Protein AF-A0A166K5V8-F1 (afdb_monomer)

Organism: NCBI:txid1819295

Secondary structure (DSSP, 8-state):
---SHHHHHHHHHHHHHHHHHHHHHHHHTTTTS-HHHHHHHHHHHHHHHHHHHHHHHHHHHHHHHHHHHHHHHHHHHHHHHHHHHHHHHHHHHHHHHHHHHHHHHHHHHTTS--

Structure (mmCIF, N/CA/C/O backbone):
data_AF-A0A166K5V8-F1
#
_entry.id   AF-A0A166K5V8-F1
#
loop_
_atom_site.group_PDB
_atom_site.id
_atom_site.type_symbol
_atom_site.label_atom_id
_atom_site.label_alt_id
_atom_site.label_comp_id
_atom_site.label_asym_id
_atom_site.label_entity_id
_atom_site.label_seq_id
_atom_site.pdbx_PDB_ins_code
_atom_site.Cartn_x
_atom_site.Cartn_y
_atom_site.Cartn_z
_atom_site.occupancy
_atom_site.B_iso_or_equiv
_atom_site.auth_seq_id
_atom_site.auth_comp_id
_atom_site.auth_asym_id
_atom_site.auth_atom_id
_atom_site.pdbx_PDB_model_num
ATOM 1 N N . MET A 1 1 ? 8.080 -18.247 -1.448 1.00 37.75 1 MET A N 1
ATOM 2 C CA . MET A 1 1 ? 6.995 -18.128 -0.453 1.00 37.75 1 MET A CA 1
ATOM 3 C C . MET A 1 1 ? 6.901 -16.664 -0.059 1.00 37.75 1 MET A C 1
ATOM 5 O O . MET A 1 1 ? 7.733 -16.234 0.719 1.00 37.75 1 MET A O 1
ATOM 9 N N . ASN A 1 2 ? 5.987 -15.892 -0.649 1.00 43.25 2 ASN A N 1
ATOM 10 C CA . ASN A 1 2 ? 5.786 -14.473 -0.332 1.00 43.25 2 ASN A CA 1
ATOM 11 C C . ASN A 1 2 ? 4.278 -14.183 -0.329 1.00 43.25 2 ASN A C 1
ATOM 13 O O . ASN A 1 2 ? 3.751 -13.671 -1.306 1.00 43.25 2 ASN A O 1
ATOM 17 N N . GLU A 1 3 ? 3.591 -14.530 0.761 1.00 49.00 3 GLU A N 1
ATOM 18 C CA . GLU A 1 3 ? 2.248 -14.006 1.056 1.00 49.00 3 GLU A CA 1
ATOM 19 C C . GLU A 1 3 ? 2.100 -13.544 2.527 1.00 49.00 3 GLU A C 1
ATOM 21 O O . GLU A 1 3 ? 1.237 -14.052 3.237 1.00 49.00 3 GLU A O 1
ATOM 26 N N . PRO A 1 4 ? 2.902 -12.587 3.053 1.00 56.56 4 PRO A N 1
ATOM 27 C CA . PRO A 1 4 ? 2.612 -12.009 4.368 1.00 56.56 4 PRO A CA 1
ATOM 28 C C . PRO A 1 4 ? 1.724 -10.753 4.298 1.00 56.56 4 PRO A C 1
ATOM 30 O O . PRO A 1 4 ? 1.123 -10.371 5.298 1.00 56.56 4 PRO A O 1
ATOM 33 N N . THR A 1 5 ? 1.625 -10.086 3.143 1.00 58.94 5 THR A N 1
ATOM 34 C CA . THR A 1 5 ? 0.962 -8.775 3.033 1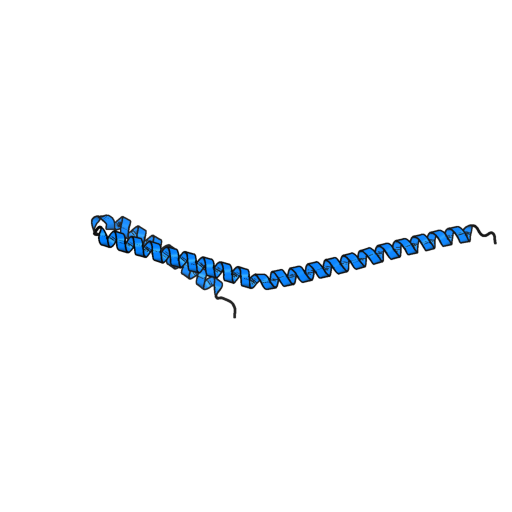.00 58.94 5 THR A CA 1
ATOM 35 C C . THR A 1 5 ? -0.561 -8.878 3.078 1.00 58.94 5 THR A C 1
ATOM 37 O O . THR A 1 5 ? -1.184 -8.087 3.778 1.00 58.94 5 THR A O 1
ATOM 40 N N . GLY A 1 6 ? -1.15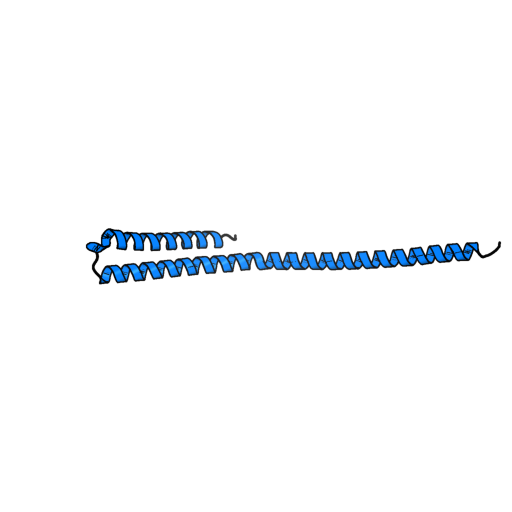8 -9.874 2.412 1.00 61.31 6 GLY A N 1
ATOM 41 C CA . GLY A 1 6 ? -2.614 -10.086 2.404 1.00 61.31 6 GLY A CA 1
ATOM 42 C C . GLY A 1 6 ? -3.191 -10.375 3.794 1.00 61.31 6 GLY A C 1
ATOM 43 O O . GLY A 1 6 ? -4.135 -9.715 4.217 1.00 61.31 6 GLY A O 1
ATOM 44 N N . ALA A 1 7 ? -2.548 -11.268 4.553 1.00 66.06 7 ALA A N 1
ATOM 45 C CA . ALA A 1 7 ? -2.976 -11.615 5.910 1.00 66.06 7 ALA A CA 1
ATOM 46 C C . ALA A 1 7 ? -2.952 -10.409 6.872 1.00 66.06 7 ALA A C 1
ATOM 48 O O . ALA A 1 7 ? -3.846 -10.258 7.701 1.00 66.06 7 ALA A O 1
ATOM 49 N N . ASN A 1 8 ? -1.972 -9.508 6.726 1.00 78.12 8 ASN A N 1
ATOM 50 C CA . ASN A 1 8 ? -1.873 -8.311 7.564 1.00 78.12 8 ASN A CA 1
ATOM 51 C C . ASN A 1 8 ? -2.967 -7.271 7.253 1.00 78.12 8 ASN A C 1
ATOM 53 O O . ASN A 1 8 ? -3.398 -6.561 8.163 1.00 78.12 8 ASN A O 1
ATOM 57 N N . PHE A 1 9 ? -3.425 -7.164 6.000 1.00 80.25 9 PHE A N 1
ATOM 58 C CA . PHE A 1 9 ? -4.563 -6.303 5.657 1.00 80.25 9 PHE A CA 1
ATOM 59 C C . PHE A 1 9 ? -5.883 -6.883 6.172 1.00 80.25 9 PHE A C 1
ATOM 61 O O . PHE A 1 9 ? -6.648 -6.158 6.807 1.00 80.25 9 PHE A O 1
ATOM 68 N N . ASP A 1 10 ? -6.098 -8.190 6.005 1.00 87.12 10 ASP A N 1
ATOM 69 C CA . ASP A 1 10 ? -7.289 -8.874 6.520 1.00 87.12 10 ASP A CA 1
ATOM 70 C C . ASP A 1 10 ? -7.405 -8.742 8.045 1.00 87.12 10 ASP A C 1
ATOM 72 O O . ASP A 1 10 ? -8.483 -8.495 8.589 1.00 87.12 10 ASP A O 1
ATOM 76 N N . ASP A 1 11 ? -6.292 -8.889 8.763 1.00 88.12 11 ASP A N 1
ATOM 77 C CA . ASP A 1 11 ? -6.272 -8.733 10.215 1.00 88.12 11 ASP A CA 1
ATOM 78 C C . ASP A 1 11 ? -6.462 -7.271 10.645 1.00 88.12 11 ASP A C 1
ATOM 80 O O . ASP A 1 11 ? -7.132 -7.005 11.648 1.00 88.12 11 ASP A O 1
ATOM 84 N N . ALA A 1 12 ? -5.955 -6.305 9.872 1.00 87.25 12 ALA A N 1
ATOM 85 C CA . ALA A 1 12 ? -6.216 -4.889 10.115 1.00 87.25 12 ALA A CA 1
ATOM 86 C C . ALA A 1 12 ? -7.705 -4.544 9.953 1.00 87.25 12 ALA A C 1
ATOM 88 O O . ALA A 1 12 ? -8.257 -3.816 10.785 1.00 87.25 12 ALA A O 1
ATOM 89 N N . ASP A 1 13 ? -8.365 -5.107 8.939 1.00 88.75 13 ASP A N 1
ATOM 90 C CA . ASP A 1 13 ? -9.805 -4.956 8.722 1.00 88.75 13 ASP A CA 1
ATOM 91 C C . ASP A 1 13 ? -10.616 -5.604 9.852 1.00 88.75 13 ASP A C 1
ATOM 93 O O . ASP A 1 13 ? -11.512 -4.967 10.407 1.00 88.75 13 ASP A O 1
ATOM 97 N N . LYS A 1 14 ? -10.252 -6.815 10.297 1.00 93.69 14 LYS A N 1
ATOM 98 C CA . LYS A 1 14 ? -10.898 -7.457 11.460 1.00 93.69 14 LYS A CA 1
ATOM 99 C C . LYS A 1 14 ? -10.786 -6.606 12.727 1.00 93.69 14 LYS A C 1
ATOM 101 O O . LYS A 1 14 ? -11.750 -6.518 13.490 1.00 93.69 14 LYS A O 1
ATOM 106 N N . LEU A 1 15 ? -9.629 -5.983 12.971 1.00 91.94 15 LEU A N 1
ATOM 107 C CA . LEU A 1 15 ? -9.429 -5.091 14.117 1.00 91.94 15 LEU A CA 1
ATOM 108 C C . LEU A 1 15 ? -10.272 -3.816 13.992 1.00 91.94 15 LEU A C 1
ATOM 110 O O . LEU A 1 15 ? -10.887 -3.396 14.975 1.00 91.94 15 LEU A O 1
ATOM 114 N N . ARG A 1 16 ? -10.368 -3.227 12.794 1.00 91.19 16 ARG A N 1
ATOM 115 C CA . ARG A 1 16 ? -11.276 -2.099 12.538 1.00 91.19 16 ARG A CA 1
ATOM 116 C C . ARG A 1 16 ? -12.717 -2.489 12.862 1.00 91.19 16 ARG A C 1
ATOM 118 O O . ARG A 1 16 ? -13.343 -1.832 13.695 1.00 91.19 16 ARG A O 1
ATOM 125 N N . ASP A 1 17 ? -13.203 -3.584 12.294 1.00 94.44 17 ASP A N 1
ATOM 126 C CA . ASP A 1 17 ? -14.574 -4.056 12.488 1.00 94.44 17 ASP A CA 1
ATOM 127 C C . ASP A 1 17 ? -14.861 -4.379 13.965 1.00 94.44 17 ASP A C 1
ATOM 129 O O . ASP A 1 17 ? -15.956 -4.122 14.472 1.00 94.44 17 ASP A O 1
ATOM 133 N N . LEU A 1 18 ? -13.878 -4.918 14.695 1.00 94.94 18 LEU A N 1
ATOM 134 C CA . LEU A 1 18 ? -13.991 -5.145 16.135 1.00 94.94 18 LEU A CA 1
ATOM 135 C C . LEU A 1 18 ? -14.133 -3.828 16.908 1.00 94.94 18 LEU A C 1
ATOM 137 O O . LEU A 1 18 ? -14.997 -3.733 17.780 1.00 94.94 18 LEU A O 1
ATOM 141 N N . SER A 1 19 ? -13.333 -2.809 16.579 1.00 93.62 19 SER A N 1
ATOM 142 C CA . SER A 1 19 ? -13.452 -1.489 17.213 1.00 93.62 19 SER A CA 1
ATOM 143 C C . SER A 1 19 ? -14.843 -0.882 16.994 1.00 93.62 19 SER A C 1
ATOM 145 O O . SER A 1 19 ? -15.478 -0.409 17.937 1.00 93.62 19 SER A O 1
ATOM 147 N N . GLU A 1 20 ? -15.394 -1.010 15.786 1.00 93.81 20 GLU A N 1
ATOM 148 C CA . GLU A 1 20 ? -16.740 -0.533 15.460 1.00 93.81 20 GLU A CA 1
ATOM 149 C C . GLU A 1 20 ? -17.828 -1.300 16.219 1.00 93.81 20 GLU A C 1
ATOM 151 O O . GLU A 1 20 ? -18.776 -0.696 16.731 1.00 93.81 20 GLU A O 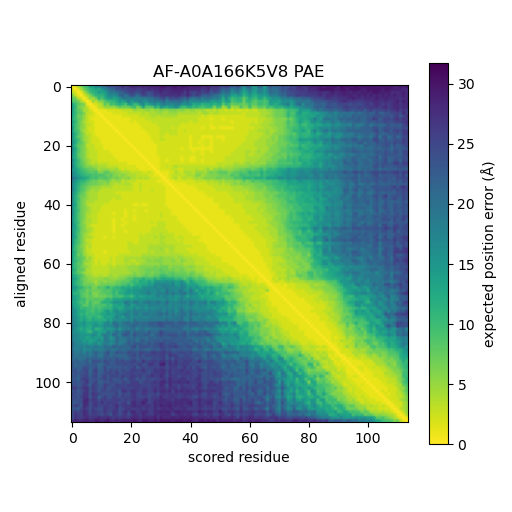1
ATOM 156 N N . LYS A 1 21 ? -17.678 -2.623 16.362 1.00 96.62 21 LYS A N 1
ATOM 157 C CA . LYS A 1 21 ? -18.584 -3.452 17.173 1.00 96.62 21 LYS A CA 1
ATOM 158 C C . LYS A 1 21 ? -18.576 -3.032 18.641 1.00 96.62 21 LYS A C 1
ATOM 160 O O . LYS A 1 21 ? -19.648 -2.975 19.243 1.00 96.62 21 LYS A O 1
ATOM 165 N N . ILE A 1 22 ? -17.413 -2.697 19.201 1.00 93.25 22 ILE A N 1
ATOM 166 C CA . ILE A 1 22 ? -17.301 -2.196 20.578 1.00 93.25 22 ILE A CA 1
ATOM 167 C C . ILE A 1 22 ? -18.019 -0.848 20.711 1.00 93.25 22 ILE A C 1
ATOM 169 O O . ILE A 1 22 ? -18.843 -0.688 21.610 1.00 93.25 22 ILE A O 1
ATOM 173 N N . ILE A 1 23 ? -17.804 0.097 19.788 1.00 93.94 23 ILE A N 1
ATOM 174 C CA . ILE A 1 23 ? -18.524 1.384 19.806 1.00 93.94 23 ILE A CA 1
ATOM 175 C C . ILE A 1 23 ? -20.037 1.181 19.702 1.00 93.94 23 ILE A C 1
ATOM 177 O O . ILE A 1 23 ? -20.803 1.789 20.455 1.00 93.94 23 ILE A O 1
ATOM 181 N N . LYS A 1 24 ? -20.487 0.297 18.806 1.00 96.12 24 LYS A N 1
ATOM 182 C CA . LYS A 1 24 ? -21.906 -0.037 18.674 1.00 96.12 24 LYS A CA 1
ATOM 183 C C . LYS A 1 24 ? -22.463 -0.611 19.976 1.00 96.12 24 LYS A C 1
ATOM 185 O O . LYS A 1 24 ? -23.518 -0.170 20.419 1.00 96.12 24 LYS A O 1
ATOM 190 N N . TYR A 1 25 ? -21.740 -1.532 20.615 1.00 95.12 25 TYR A N 1
ATOM 191 C CA . TYR A 1 25 ? -22.130 -2.113 21.898 1.00 95.12 25 TYR A CA 1
ATOM 192 C C . TYR A 1 25 ? -22.295 -1.046 22.989 1.00 95.12 25 TYR A C 1
ATOM 194 O O . TYR A 1 25 ? -23.334 -1.027 23.652 1.00 95.12 25 TYR A O 1
ATOM 202 N N . ILE A 1 26 ? -21.326 -0.130 23.119 1.00 93.94 26 ILE A N 1
ATOM 203 C CA . ILE A 1 26 ? -21.364 0.989 24.077 1.00 93.94 26 ILE A CA 1
ATOM 204 C C . ILE A 1 26 ? -22.603 1.859 23.852 1.00 93.94 26 ILE A C 1
ATOM 206 O O . ILE A 1 26 ? -23.277 2.238 24.810 1.00 93.94 26 ILE A O 1
ATOM 210 N N . ASN A 1 27 ? -22.914 2.172 22.592 1.00 93.50 27 ASN A N 1
ATOM 211 C CA . ASN A 1 27 ? -24.051 3.020 22.244 1.00 93.50 27 ASN A CA 1
ATOM 212 C C . ASN A 1 27 ? -25.393 2.326 22.509 1.00 93.50 27 ASN A C 1
ATOM 214 O O . ASN A 1 27 ? -26.313 2.963 23.016 1.00 93.50 27 ASN A O 1
ATOM 218 N N . THR A 1 28 ? -25.505 1.031 22.200 1.00 96.38 28 THR A N 1
ATOM 219 C CA . THR A 1 28 ? -26.735 0.251 22.410 1.00 96.38 28 THR A CA 1
ATOM 220 C C . THR A 1 28 ? -27.016 -0.020 23.888 1.00 96.38 28 THR A C 1
ATOM 222 O O . THR A 1 28 ? -28.172 0.004 24.292 1.00 96.38 28 THR A O 1
ATOM 225 N N . HIS A 1 29 ? -25.986 -0.236 24.709 1.00 94.06 29 HIS A N 1
ATOM 226 C CA . HIS A 1 29 ? -26.137 -0.596 26.127 1.00 94.06 29 HIS A CA 1
ATOM 227 C C . HIS A 1 29 ? -25.777 0.560 27.064 1.00 94.06 29 HIS A C 1
ATOM 229 O O . HIS A 1 29 ? -25.404 0.346 28.214 1.00 94.06 29 HIS A O 1
ATOM 235 N N . ARG A 1 30 ? -25.879 1.803 26.582 1.00 89.00 30 ARG A N 1
ATOM 236 C CA . ARG A 1 30 ? -25.397 2.997 27.287 1.00 89.00 30 ARG A CA 1
ATOM 237 C C . ARG A 1 30 ? -26.004 3.184 28.678 1.00 89.00 30 ARG A C 1
ATOM 239 O O . ARG A 1 30 ? -25.328 3.736 29.542 1.00 89.00 30 ARG A O 1
ATOM 246 N N . GLU A 1 31 ? -27.258 2.777 28.856 1.00 92.12 31 GLU A N 1
ATOM 247 C CA . GLU A 1 31 ? -28.000 2.864 30.122 1.00 92.12 31 GLU A CA 1
ATOM 248 C C . GLU A 1 31 ? -27.601 1.765 31.117 1.00 92.12 31 GLU A C 1
ATOM 250 O O . GLU A 1 31 ? -27.721 1.959 32.321 1.00 92.12 31 GLU A O 1
ATOM 255 N N . ASN A 1 32 ? -27.063 0.650 30.614 1.00 94.75 32 ASN A N 1
ATOM 256 C CA . ASN A 1 32 ? -26.646 -0.508 31.407 1.00 94.75 32 ASN A CA 1
ATOM 257 C C . ASN A 1 32 ? -25.154 -0.480 31.764 1.00 94.75 32 ASN A C 1
ATOM 259 O O . ASN A 1 32 ? -24.689 -1.352 32.490 1.00 94.75 32 ASN A O 1
ATOM 263 N N . LEU A 1 33 ? -24.402 0.485 31.230 1.00 94.69 33 LEU A N 1
ATOM 264 C CA . LEU A 1 33 ? -22.971 0.636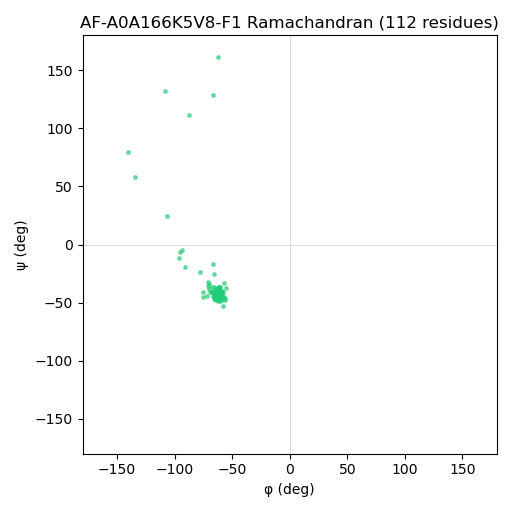 31.468 1.00 94.69 33 LEU A CA 1
ATOM 265 C C . LEU A 1 33 ? -22.707 1.846 32.360 1.00 94.69 33 LEU A C 1
ATOM 267 O O . LEU A 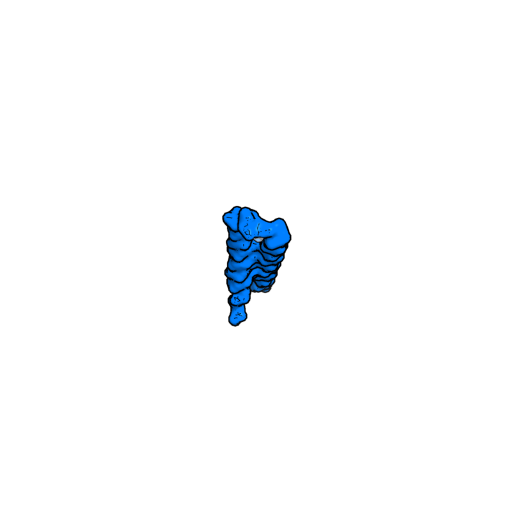1 33 ? -23.165 2.964 32.090 1.00 94.69 33 LEU A O 1
ATOM 271 N N . SER A 1 34 ? -21.886 1.643 33.383 1.00 96.50 34 SER A N 1
ATOM 272 C CA . SER A 1 34 ? -21.379 2.727 34.214 1.00 96.50 34 SER A CA 1
ATOM 273 C C . SER A 1 34 ? -20.526 3.717 33.396 1.00 96.50 34 SER A C 1
ATOM 275 O O . SER A 1 34 ? -20.069 3.429 32.282 1.00 96.50 34 SER A O 1
ATOM 277 N N . PRO A 1 35 ? -20.304 4.944 33.900 1.00 94.38 35 PRO A N 1
ATOM 278 C CA . PRO A 1 35 ? -19.378 5.886 33.272 1.00 94.38 35 PRO A CA 1
ATOM 279 C C . PRO A 1 35 ? -17.964 5.322 33.073 1.00 94.38 35 PRO A C 1
ATOM 281 O O . PRO A 1 35 ? -17.360 5.600 32.036 1.00 94.38 35 PRO A O 1
ATOM 284 N N . ASP A 1 36 ? -17.470 4.524 34.020 1.00 96.62 36 ASP A N 1
ATOM 285 C CA . ASP A 1 36 ? -16.113 3.977 33.981 1.00 96.62 36 ASP A CA 1
ATOM 286 C C . ASP A 1 36 ? -15.995 2.842 32.960 1.00 96.62 36 ASP A C 1
ATOM 288 O O . ASP A 1 36 ? -15.120 2.899 32.098 1.00 96.62 36 ASP A O 1
ATOM 292 N N . GLU A 1 37 ? -16.947 1.903 32.932 1.00 95.12 37 GLU A N 1
ATOM 293 C CA . GLU A 1 37 ? -16.985 0.838 31.914 1.00 95.12 37 GLU A CA 1
ATOM 294 C C . GLU A 1 37 ? -17.066 1.412 30.495 1.00 95.12 37 GLU A C 1
ATOM 296 O O . GLU A 1 37 ? -16.391 0.943 29.578 1.00 95.12 37 GLU A O 1
ATOM 301 N N . ARG A 1 38 ? -17.858 2.476 30.291 1.00 94.88 38 ARG A N 1
ATOM 302 C CA . ARG A 1 38 ? -17.924 3.156 28.987 1.00 94.88 38 ARG A CA 1
ATOM 303 C C . ARG A 1 38 ? -16.580 3.752 28.595 1.00 94.88 38 ARG A C 1
ATOM 305 O O 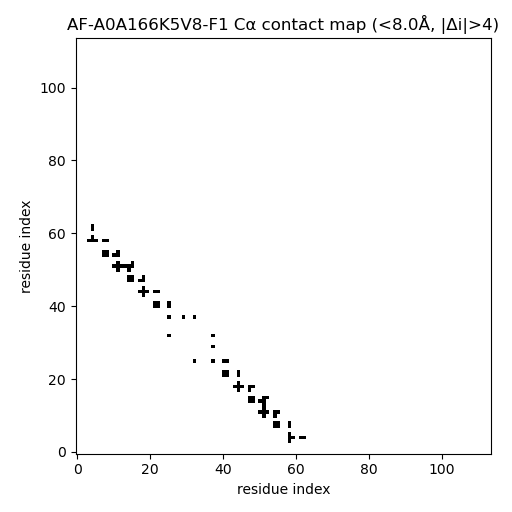. ARG A 1 38 ? -16.204 3.653 27.429 1.00 94.88 38 ARG A O 1
ATOM 312 N N . ARG A 1 39 ? -15.864 4.359 29.544 1.00 94.94 39 ARG A N 1
ATOM 313 C CA . ARG A 1 39 ? -14.545 4.949 29.296 1.00 94.94 39 ARG A CA 1
ATOM 314 C C . ARG A 1 39 ? -13.516 3.876 28.955 1.00 94.94 39 ARG A C 1
ATOM 316 O O . ARG A 1 39 ? -12.776 4.045 27.992 1.00 94.94 39 ARG A O 1
ATOM 323 N N . GLU A 1 40 ? -13.494 2.770 29.693 1.00 95.88 40 GLU A N 1
ATOM 324 C CA . GLU A 1 40 ? -12.583 1.653 29.427 1.00 95.88 40 GLU A CA 1
ATOM 325 C C . GLU A 1 40 ? -12.841 1.016 28.059 1.00 95.88 40 GLU A C 1
ATOM 327 O O . GLU A 1 40 ? -11.906 0.821 27.281 1.00 95.88 40 GLU A O 1
ATOM 332 N N . LEU A 1 41 ? -14.106 0.762 27.713 1.00 95.00 41 LEU A N 1
ATOM 333 C CA . LEU A 1 41 ? -14.470 0.211 26.406 1.00 95.00 41 LEU A CA 1
ATOM 334 C C . LEU A 1 41 ? -14.154 1.186 25.261 1.00 95.00 41 LEU A C 1
ATOM 336 O O . LEU A 1 41 ? -13.699 0.756 24.200 1.00 95.00 41 LEU A O 1
ATOM 340 N N . GLN A 1 42 ? -14.338 2.495 25.467 1.00 94.00 42 GLN A N 1
ATOM 341 C CA . GLN A 1 42 ? -13.913 3.518 24.504 1.00 94.00 42 GLN A CA 1
ATOM 342 C C . GLN A 1 42 ? -12.395 3.496 24.307 1.00 94.00 42 GLN A C 1
ATOM 344 O O . GLN A 1 42 ? -11.928 3.412 23.171 1.00 94.00 42 GLN A O 1
ATOM 349 N N . GLN A 1 43 ? -11.629 3.489 25.399 1.00 95.50 43 GLN A N 1
ATOM 350 C CA . GLN A 1 43 ? -10.169 3.413 25.365 1.00 95.50 43 GLN A CA 1
ATOM 351 C C . GLN A 1 43 ? -9.692 2.143 24.642 1.00 95.50 43 GLN A C 1
ATOM 353 O O . GLN A 1 43 ? -8.775 2.189 23.820 1.00 95.50 43 GLN A O 1
ATOM 358 N N . MET A 1 44 ? -10.336 1.006 24.913 1.00 95.12 44 MET A N 1
ATOM 359 C CA . MET A 1 44 ? -10.031 -0.274 24.279 1.00 95.12 44 MET A CA 1
ATOM 360 C C . MET A 1 44 ? -10.321 -0.241 22.776 1.00 95.12 44 MET A C 1
ATOM 362 O O . MET A 1 44 ? -9.464 -0.627 21.982 1.00 95.12 44 MET A O 1
ATOM 366 N N . SER A 1 45 ? -11.486 0.277 22.377 1.00 92.25 45 SER A N 1
ATOM 367 C CA . SER A 1 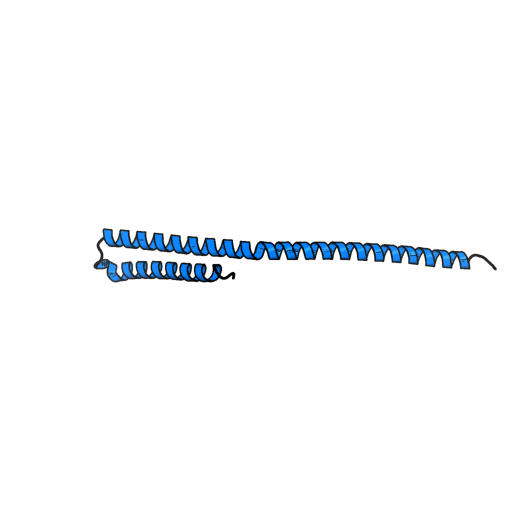45 ? -11.846 0.476 20.971 1.00 92.25 45 SER A CA 1
ATOM 368 C C . SER A 1 45 ? -10.821 1.349 20.241 1.00 92.25 45 SER A C 1
ATOM 370 O O . SER A 1 45 ? -10.367 1.005 19.149 1.00 92.25 45 SER A O 1
ATOM 372 N N . GLU A 1 46 ? -10.403 2.460 20.850 1.00 92.75 46 GLU A N 1
ATOM 373 C CA . GLU A 1 46 ? -9.388 3.338 20.268 1.00 92.75 46 GLU A CA 1
ATOM 374 C C . GLU A 1 46 ? -8.039 2.640 20.091 1.00 92.75 46 GLU A C 1
ATOM 376 O O . GLU A 1 46 ? -7.399 2.803 19.049 1.00 92.75 46 GLU A O 1
ATOM 381 N N . ASN A 1 47 ? -7.612 1.850 21.077 1.00 93.88 47 ASN A N 1
ATOM 382 C CA . ASN A 1 47 ? -6.363 1.099 21.006 1.00 93.88 47 ASN A CA 1
ATOM 383 C C . ASN A 1 47 ? -6.416 0.031 19.908 1.00 93.88 47 ASN A C 1
ATOM 385 O O . ASN A 1 47 ? -5.504 -0.039 19.086 1.00 93.88 47 ASN A O 1
ATOM 389 N N . ILE A 1 48 ? -7.505 -0.740 19.830 1.00 91.88 48 ILE A N 1
ATOM 390 C CA . ILE A 1 48 ? -7.726 -1.735 18.770 1.00 91.88 48 ILE A CA 1
ATOM 391 C C . ILE A 1 48 ? -7.667 -1.067 17.392 1.00 91.88 48 ILE A C 1
ATOM 393 O O . ILE A 1 48 ? -6.953 -1.537 16.504 1.00 91.88 48 ILE A O 1
ATOM 397 N N . ARG A 1 49 ? -8.338 0.079 17.227 1.00 90.12 49 ARG A N 1
ATOM 398 C CA . ARG A 1 49 ? -8.315 0.843 15.975 1.00 90.12 49 ARG A CA 1
ATOM 399 C C . ARG A 1 49 ? -6.902 1.312 15.610 1.00 90.12 49 ARG A C 1
ATOM 401 O O . ARG A 1 49 ? -6.503 1.212 14.451 1.00 90.12 49 ARG A O 1
ATOM 408 N N . LYS A 1 50 ? -6.125 1.801 16.586 1.00 90.06 50 LYS A N 1
ATOM 409 C CA . LYS A 1 50 ? -4.718 2.202 16.386 1.00 90.06 50 LYS A CA 1
ATOM 410 C C . LYS A 1 50 ? -3.839 1.024 15.963 1.00 90.06 50 LYS A C 1
ATOM 412 O O . LYS A 1 50 ? -2.993 1.191 15.082 1.00 90.06 50 LYS A O 1
ATOM 417 N N . TYR A 1 51 ? -4.043 -0.156 16.550 1.00 89.75 51 TYR A N 1
ATOM 418 C CA . TYR A 1 51 ? -3.316 -1.362 16.157 1.00 89.75 51 TYR A CA 1
ATOM 419 C C . TYR A 1 51 ? -3.665 -1.800 14.736 1.00 89.75 51 TYR A C 1
ATOM 421 O O . TYR A 1 51 ? -2.748 -2.045 13.954 1.00 89.75 51 TYR A O 1
ATOM 429 N N . GLY A 1 52 ? -4.951 -1.803 14.370 1.00 88.19 52 GLY A N 1
ATOM 430 C CA . GLY A 1 52 ? -5.382 -2.089 12.998 1.00 88.19 52 GLY A CA 1
ATOM 431 C C . GLY A 1 52 ? -4.729 -1.149 11.980 1.00 88.19 52 GLY A C 1
ATOM 432 O O . GLY A 1 52 ? -4.127 -1.606 11.011 1.00 88.19 52 GLY A O 1
ATOM 433 N N . LEU A 1 53 ? -4.733 0.164 12.246 1.00 85.75 53 LEU A N 1
ATOM 434 C CA . LEU A 1 53 ? -4.077 1.149 11.376 1.00 85.75 53 LEU A CA 1
ATOM 435 C C . LEU A 1 53 ? -2.566 0.912 11.250 1.00 85.75 53 LEU A C 1
ATOM 437 O O . LEU A 1 53 ? -2.009 0.991 10.153 1.00 85.75 53 LEU A O 1
ATOM 441 N N . THR A 1 54 ? -1.898 0.617 12.366 1.00 88.69 54 THR A N 1
ATOM 442 C CA . THR A 1 54 ? -0.461 0.310 12.380 1.00 88.69 54 THR A CA 1
ATOM 443 C C . THR A 1 54 ? -0.155 -0.917 11.524 1.00 88.69 54 THR A C 1
ATOM 445 O O . THR A 1 54 ? 0.794 -0.897 10.739 1.00 88.69 54 THR A O 1
ATOM 448 N N . LEU A 1 55 ? -0.972 -1.965 11.641 1.00 87.19 55 LEU A N 1
ATOM 449 C CA . LEU A 1 55 ? -0.796 -3.205 10.894 1.00 87.19 55 LEU A CA 1
ATOM 450 C C . LEU A 1 55 ? -0.986 -2.988 9.387 1.00 87.19 55 LEU A C 1
ATOM 452 O O . LEU A 1 55 ? -0.107 -3.361 8.612 1.00 87.19 55 LEU A O 1
ATOM 456 N N . ALA A 1 56 ? -2.054 -2.291 8.983 1.00 79.06 56 ALA A N 1
ATOM 457 C CA . ALA A 1 56 ? -2.290 -1.925 7.584 1.00 79.06 56 ALA A CA 1
ATOM 458 C C . ALA A 1 56 ? -1.151 -1.068 7.011 1.00 79.06 56 ALA A C 1
ATOM 460 O O . ALA A 1 56 ? -0.691 -1.294 5.893 1.00 79.06 56 ALA A O 1
ATOM 461 N N . THR A 1 57 ? -0.651 -0.107 7.791 1.00 81.62 57 THR A N 1
ATOM 462 C CA . THR A 1 57 ? 0.467 0.753 7.374 1.00 81.62 57 THR A CA 1
ATOM 463 C C . THR A 1 57 ? 1.732 -0.069 7.150 1.00 81.62 57 THR A C 1
ATOM 465 O O . THR A 1 57 ? 2.414 0.099 6.139 1.00 81.62 57 THR A O 1
ATOM 468 N N . LYS A 1 58 ? 2.037 -0.996 8.064 1.00 84.31 58 LYS A N 1
ATOM 469 C CA . LYS A 1 58 ? 3.191 -1.889 7.937 1.00 84.31 58 LYS A CA 1
ATOM 470 C C . LYS A 1 58 ? 3.067 -2.791 6.707 1.00 84.31 58 LYS A C 1
ATOM 472 O O . LYS A 1 58 ? 4.021 -2.880 5.939 1.00 84.31 58 LYS A O 1
ATOM 477 N N . ALA A 1 59 ? 1.893 -3.383 6.488 1.00 79.88 59 ALA A N 1
ATOM 478 C CA . ALA A 1 59 ? 1.606 -4.202 5.313 1.00 79.88 59 ALA A CA 1
ATOM 479 C C . ALA A 1 59 ? 1.776 -3.412 4.005 1.00 79.88 59 ALA A C 1
ATOM 481 O O . ALA A 1 59 ? 2.400 -3.899 3.065 1.00 79.88 59 ALA A O 1
ATOM 482 N N . GLY A 1 60 ? 1.298 -2.163 3.966 1.00 72.19 60 GLY A N 1
ATOM 483 C CA . GLY A 1 60 ? 1.482 -1.262 2.826 1.00 72.19 60 GLY A CA 1
ATOM 484 C C . GLY A 1 60 ? 2.950 -0.941 2.553 1.00 72.19 60 GLY A C 1
ATOM 485 O O . GLY A 1 60 ? 3.393 -1.011 1.410 1.00 72.19 60 GLY A O 1
ATOM 486 N N . VAL A 1 61 ? 3.735 -0.652 3.594 1.00 76.00 61 VAL A N 1
ATOM 487 C CA . VAL A 1 61 ? 5.181 -0.410 3.455 1.00 76.00 61 VAL A CA 1
ATOM 488 C C . VAL A 1 61 ? 5.915 -1.657 2.958 1.00 76.00 61 VAL A C 1
ATOM 490 O O . VAL A 1 61 ? 6.801 -1.543 2.114 1.00 76.00 61 VAL A O 1
ATOM 493 N N . GLU A 1 62 ? 5.570 -2.843 3.457 1.00 79.19 62 GLU A N 1
ATOM 494 C CA . GLU A 1 62 ? 6.157 -4.107 2.995 1.00 79.19 62 GLU A CA 1
ATOM 495 C C . GLU A 1 62 ? 5.811 -4.395 1.530 1.00 79.19 62 GLU A C 1
ATOM 497 O O . GLU A 1 62 ? 6.697 -4.777 0.768 1.00 79.19 62 GLU A O 1
ATOM 502 N N . LEU A 1 63 ? 4.569 -4.131 1.115 1.00 74.81 63 LEU A N 1
ATOM 503 C CA . LEU A 1 63 ? 4.143 -4.264 -0.278 1.00 74.81 63 LEU A CA 1
ATOM 504 C C . LEU A 1 63 ? 4.894 -3.293 -1.199 1.00 74.81 63 LEU A C 1
ATOM 506 O O . LEU A 1 63 ? 5.355 -3.684 -2.267 1.00 74.81 63 LEU A O 1
ATOM 510 N N . LEU A 1 64 ? 5.056 -2.033 -0.792 1.00 68.69 64 LEU A N 1
ATOM 511 C CA . LEU A 1 64 ? 5.837 -1.062 -1.564 1.00 68.69 64 LEU A CA 1
ATOM 512 C C . LEU A 1 64 ? 7.297 -1.509 -1.692 1.00 68.69 64 LEU A C 1
ATOM 514 O O . LEU A 1 64 ? 7.860 -1.488 -2.784 1.00 68.69 64 LEU A O 1
ATOM 518 N N . LYS A 1 65 ? 7.895 -1.993 -0.597 1.00 72.06 65 LYS A N 1
ATOM 519 C CA . LYS A 1 65 ? 9.260 -2.532 -0.608 1.00 72.06 65 LYS A CA 1
ATOM 520 C C . LYS A 1 65 ? 9.402 -3.759 -1.504 1.00 72.06 65 LYS A C 1
ATOM 522 O O . LYS A 1 65 ? 10.418 -3.873 -2.180 1.00 72.06 65 LYS A O 1
ATOM 527 N N . SER A 1 66 ? 8.415 -4.657 -1.530 1.00 73.75 66 SER A N 1
ATOM 528 C CA . SER A 1 66 ? 8.493 -5.871 -2.351 1.00 73.75 66 SER A CA 1
ATOM 529 C C . SER A 1 66 ? 8.491 -5.574 -3.851 1.00 73.75 66 SER A C 1
ATOM 531 O O . SER A 1 66 ? 9.011 -6.374 -4.620 1.00 73.75 66 SER A O 1
ATOM 533 N N . HIS A 1 67 ? 7.921 -4.439 -4.259 1.00 69.44 67 HIS A N 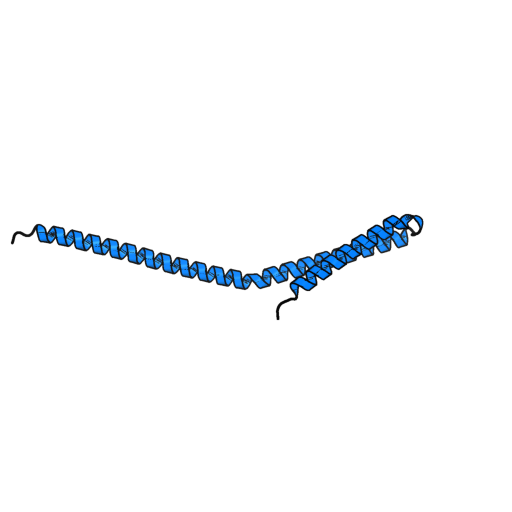1
ATOM 534 C CA . HIS A 1 67 ? 7.873 -4.008 -5.658 1.00 69.44 67 HIS A CA 1
ATOM 535 C C . HIS A 1 67 ? 8.999 -3.034 -6.031 1.00 69.44 67 HIS A C 1
ATOM 537 O O . HIS A 1 67 ? 9.221 -2.793 -7.214 1.00 69.44 67 HIS A O 1
ATOM 543 N N . GLN A 1 68 ? 9.737 -2.492 -5.055 1.00 71.81 68 GLN A N 1
ATOM 544 C CA . GLN A 1 68 ? 10.824 -1.545 -5.317 1.00 71.81 68 GLN A CA 1
ATOM 545 C C . GLN A 1 68 ? 11.916 -2.159 -6.201 1.00 71.81 68 GLN A C 1
ATOM 547 O O . GLN A 1 68 ? 12.334 -1.529 -7.164 1.00 71.81 68 GLN A O 1
ATOM 552 N N . SER A 1 69 ? 12.332 -3.401 -5.930 1.00 69.50 69 SER A N 1
ATOM 553 C CA . SER A 1 69 ? 13.378 -4.056 -6.728 1.00 69.50 69 SER A CA 1
ATOM 554 C C . SER A 1 69 ? 12.951 -4.276 -8.180 1.00 69.50 69 SER A C 1
ATOM 556 O O . SER A 1 69 ? 13.747 -4.080 -9.087 1.00 69.50 69 SER A O 1
ATOM 558 N N . GLN A 1 70 ? 11.681 -4.620 -8.409 1.00 65.12 70 GLN A N 1
ATOM 559 C CA . GLN A 1 70 ? 11.120 -4.795 -9.753 1.00 65.12 70 GLN A CA 1
ATOM 560 C C . GLN A 1 70 ? 11.040 -3.460 -10.506 1.00 65.12 70 GLN A C 1
ATOM 562 O O . GLN A 1 70 ? 11.263 -3.410 -11.714 1.00 65.12 70 GLN A O 1
ATOM 567 N N . LEU A 1 71 ? 10.735 -2.368 -9.797 1.00 63.59 71 LEU A N 1
ATOM 568 C CA . LEU A 1 71 ? 10.737 -1.024 -10.368 1.00 63.59 71 LEU A CA 1
ATOM 569 C C . LEU A 1 71 ? 12.159 -0.578 -10.744 1.00 63.59 71 LEU A C 1
ATOM 571 O O . LEU A 1 71 ? 12.353 0.013 -11.805 1.00 63.59 71 LEU A O 1
ATOM 575 N N . ASP A 1 72 ? 13.143 -0.889 -9.898 1.00 67.88 72 ASP A N 1
ATOM 576 C CA . ASP A 1 72 ? 14.553 -0.586 -10.147 1.00 67.88 72 ASP A CA 1
ATOM 577 C C . ASP A 1 72 ? 15.097 -1.391 -11.343 1.00 67.88 72 ASP A C 1
ATOM 579 O O . ASP A 1 72 ? 15.796 -0.832 -12.190 1.00 67.88 72 ASP A O 1
ATOM 583 N N . GLU A 1 73 ? 14.733 -2.674 -11.461 1.00 65.56 73 GLU A N 1
ATOM 584 C CA . GLU A 1 73 ? 15.050 -3.520 -12.623 1.00 65.56 73 GLU A CA 1
ATOM 585 C C . GLU A 1 73 ? 14.445 -2.950 -13.914 1.00 65.56 73 GLU A C 1
ATOM 587 O O . GLU A 1 73 ? 15.158 -2.746 -14.897 1.00 65.56 73 GLU A O 1
ATOM 592 N N . LEU A 1 74 ? 13.157 -2.593 -13.897 1.00 60.84 74 LEU A N 1
ATOM 593 C CA . LEU A 1 74 ? 12.493 -1.988 -15.053 1.00 60.84 74 LEU A CA 1
ATOM 594 C C . LEU A 1 74 ? 13.153 -0.662 -15.466 1.00 60.84 74 LEU A C 1
ATOM 596 O O . LEU A 1 74 ? 13.309 -0.381 -16.655 1.00 60.84 74 LEU A O 1
ATOM 600 N N . LEU A 1 75 ? 13.565 0.160 -14.498 1.00 62.53 75 LEU A N 1
ATOM 601 C CA . LEU A 1 75 ? 14.273 1.409 -14.773 1.00 62.53 75 LEU A CA 1
ATOM 602 C C . LEU A 1 75 ? 15.632 1.157 -15.441 1.00 62.53 75 LEU A C 1
ATOM 604 O O . LEU A 1 75 ? 16.006 1.887 -16.363 1.00 62.53 75 LEU A O 1
ATOM 608 N N . GLN A 1 76 ? 16.366 0.130 -15.006 1.00 66.06 76 GLN A N 1
ATOM 609 C CA . GLN A 1 76 ? 17.618 -0.269 -15.652 1.00 66.06 76 GLN A CA 1
ATOM 610 C C . GLN A 1 76 ? 17.384 -0.710 -17.099 1.00 66.06 76 GLN A C 1
ATOM 612 O O . GLN A 1 76 ? 18.087 -0.232 -17.990 1.00 66.06 76 GLN A O 1
ATOM 617 N N . GLU A 1 77 ? 16.364 -1.531 -17.356 1.00 60.53 77 GLU A N 1
ATOM 618 C CA . GLU A 1 77 ? 16.010 -1.952 -18.717 1.00 60.53 77 GLU A CA 1
ATOM 619 C C . GLU A 1 77 ? 15.657 -0.760 -19.617 1.00 60.53 77 GLU A C 1
ATOM 621 O O . GLU A 1 77 ? 16.151 -0.660 -20.743 1.00 60.53 77 GLU A O 1
ATOM 626 N N . VAL A 1 78 ? 14.863 0.194 -19.117 1.00 58.94 78 VAL A N 1
ATOM 627 C CA . VAL A 1 78 ? 14.525 1.430 -19.845 1.00 58.94 78 VAL A CA 1
ATOM 628 C C . VAL A 1 78 ? 15.778 2.244 -20.174 1.00 58.94 78 VAL A C 1
ATOM 630 O O . VAL A 1 78 ? 15.915 2.743 -21.294 1.00 58.94 78 VAL A O 1
ATOM 633 N N . ASN A 1 79 ? 16.716 2.364 -19.233 1.00 65.50 79 ASN A N 1
ATOM 634 C CA . ASN A 1 79 ? 17.976 3.066 -19.472 1.00 65.50 79 ASN A CA 1
ATOM 635 C C . ASN A 1 79 ? 18.822 2.363 -20.543 1.00 65.50 79 ASN A C 1
ATOM 637 O O . ASN A 1 79 ? 19.310 3.029 -21.457 1.00 65.50 79 ASN A O 1
ATOM 641 N N . SER A 1 80 ? 18.921 1.031 -20.506 1.00 66.25 80 SER A N 1
ATOM 642 C CA . SER A 1 80 ? 19.611 0.257 -21.546 1.00 66.25 80 SER A CA 1
ATOM 643 C C . SER A 1 80 ? 18.955 0.411 -22.923 1.00 66.25 80 SER A C 1
ATOM 645 O O . SER A 1 80 ? 19.652 0.559 -23.927 1.00 66.25 80 SER A O 1
ATOM 647 N N . ILE A 1 81 ? 17.620 0.442 -22.997 1.00 65.94 81 ILE A N 1
ATOM 648 C CA . ILE A 1 81 ? 16.895 0.711 -24.249 1.00 65.94 81 ILE A CA 1
ATOM 649 C C . ILE A 1 81 ? 17.225 2.114 -24.776 1.00 65.94 81 ILE A C 1
ATOM 651 O O . ILE A 1 81 ? 17.487 2.273 -25.970 1.00 65.94 81 ILE A O 1
ATOM 655 N N . ASN A 1 82 ? 17.262 3.126 -23.908 1.00 64.62 82 ASN A N 1
ATOM 656 C CA . ASN A 1 82 ? 17.625 4.489 -24.301 1.00 64.62 82 ASN A CA 1
ATOM 657 C C . ASN A 1 82 ? 19.065 4.581 -24.828 1.00 64.62 82 ASN A C 1
ATOM 659 O O . ASN A 1 82 ? 19.308 5.241 -25.840 1.00 64.62 82 ASN A O 1
ATOM 663 N N . GLU A 1 83 ? 20.018 3.889 -24.201 1.00 77.56 83 GLU A N 1
ATOM 664 C CA . GLU A 1 83 ? 21.396 3.805 -24.699 1.00 77.56 83 GLU A CA 1
ATOM 665 C C . GLU A 1 83 ? 21.461 3.164 -26.091 1.00 77.56 83 GLU A C 1
ATOM 667 O O . GLU A 1 83 ? 22.112 3.701 -26.992 1.00 77.56 83 GLU A O 1
ATOM 672 N N . LEU A 1 84 ? 20.732 2.066 -26.308 1.00 72.50 84 LEU A N 1
ATOM 673 C CA . LEU A 1 84 ? 20.648 1.413 -27.616 1.00 72.50 84 LEU A CA 1
ATOM 674 C C . LEU A 1 84 ? 20.032 2.334 -28.680 1.00 72.50 84 LEU A C 1
ATOM 676 O O . LEU A 1 84 ? 20.547 2.418 -29.798 1.00 72.50 84 LEU A O 1
ATOM 680 N N . LEU A 1 85 ? 18.965 3.065 -28.347 1.00 71.19 85 LEU A N 1
ATOM 681 C CA . LEU A 1 85 ? 18.336 4.031 -29.255 1.00 71.19 85 LEU A CA 1
ATOM 682 C C . LEU A 1 85 ? 19.282 5.180 -29.626 1.00 71.19 85 LEU A C 1
ATOM 684 O O . LEU A 1 85 ? 19.309 5.607 -30.789 1.00 71.19 85 LEU A O 1
ATOM 688 N N . ASN A 1 86 ? 20.095 5.645 -28.678 1.00 77.12 86 ASN A N 1
ATOM 689 C CA . ASN A 1 86 ? 21.124 6.647 -28.940 1.00 77.12 86 ASN A CA 1
ATOM 690 C C . ASN A 1 86 ? 22.185 6.108 -29.909 1.00 77.12 86 ASN A C 1
ATOM 692 O O . ASN A 1 86 ? 22.453 6.742 -30.932 1.00 77.12 86 ASN A O 1
ATOM 696 N N . GLN A 1 87 ? 22.696 4.894 -29.680 1.00 79.56 87 GLN A N 1
ATOM 697 C CA . GLN A 1 87 ? 23.659 4.252 -30.584 1.00 79.56 87 GLN A CA 1
ATOM 698 C C . GLN A 1 87 ? 23.096 4.052 -32.002 1.00 79.56 87 GLN A C 1
ATOM 700 O O . GLN A 1 87 ? 23.792 4.267 -32.999 1.00 79.56 87 GLN A O 1
ATOM 705 N N . VAL A 1 88 ? 21.825 3.656 -32.130 1.00 75.94 88 VAL A N 1
ATOM 706 C CA . VAL A 1 88 ? 21.154 3.517 -33.436 1.00 75.94 88 VAL A CA 1
ATOM 707 C C . VAL A 1 88 ? 21.027 4.871 -34.135 1.00 75.94 88 VAL A C 1
ATOM 709 O O . VAL A 1 88 ? 21.283 4.976 -35.339 1.00 75.94 88 VAL A O 1
ATOM 712 N N . SER A 1 89 ? 20.674 5.920 -33.393 1.00 77.31 89 SER A N 1
ATOM 713 C CA . SER A 1 89 ? 20.555 7.280 -33.927 1.00 77.31 89 SER A CA 1
ATOM 714 C C . SER A 1 89 ? 21.899 7.819 -34.427 1.00 77.31 89 SER A C 1
ATOM 716 O O . SER A 1 89 ? 21.967 8.398 -35.517 1.00 77.31 89 SER A O 1
ATOM 718 N N . GLU A 1 90 ? 22.985 7.563 -33.697 1.00 81.56 90 GLU A N 1
ATOM 719 C CA . GLU A 1 90 ? 24.348 7.897 -34.121 1.00 81.56 90 GLU A CA 1
ATOM 720 C C . GLU A 1 90 ? 24.752 7.154 -35.396 1.00 81.56 90 GLU A C 1
ATOM 722 O O . GLU A 1 90 ? 25.224 7.775 -36.354 1.00 81.56 90 GLU A O 1
ATOM 727 N N . LYS A 1 91 ? 24.492 5.842 -35.469 1.00 76.56 91 LYS A N 1
ATOM 728 C CA . LYS A 1 91 ? 24.755 5.046 -36.680 1.00 76.56 91 LYS A CA 1
ATOM 729 C C . LYS A 1 91 ? 23.966 5.561 -37.884 1.00 76.56 91 LYS A C 1
ATOM 731 O O . LYS A 1 91 ? 24.528 5.692 -38.971 1.00 76.56 91 LYS A O 1
ATOM 736 N N . LYS A 1 92 ? 22.691 5.925 -37.705 1.00 78.06 92 LYS A N 1
ATOM 737 C CA . LYS A 1 92 ? 21.865 6.528 -38.766 1.00 78.06 92 LYS A CA 1
ATOM 738 C C . LYS A 1 92 ? 22.455 7.854 -39.258 1.00 78.06 92 LYS A C 1
ATOM 740 O O . LYS A 1 92 ? 22.490 8.102 -40.465 1.00 78.06 92 LYS A O 1
ATOM 745 N N . ARG A 1 93 ? 22.954 8.692 -38.343 1.00 74.75 93 ARG A N 1
ATOM 746 C CA . ARG A 1 93 ? 23.638 9.948 -38.687 1.00 74.75 93 ARG A CA 1
ATOM 747 C C . ARG A 1 93 ? 24.917 9.686 -39.484 1.00 74.75 93 ARG A C 1
ATOM 749 O O . ARG A 1 93 ? 25.139 10.357 -40.489 1.00 74.75 93 ARG A O 1
ATOM 756 N N . LEU A 1 94 ? 25.710 8.690 -39.088 1.00 69.19 94 LEU A N 1
ATOM 757 C CA . LEU A 1 94 ? 26.926 8.290 -39.799 1.00 69.19 94 LEU A CA 1
ATOM 758 C C . LEU A 1 94 ? 26.619 7.828 -41.234 1.00 69.19 94 LEU A C 1
ATOM 760 O O . LEU A 1 94 ? 27.240 8.314 -42.175 1.00 69.19 94 LEU A O 1
ATOM 764 N N . ILE A 1 95 ? 25.616 6.961 -41.414 1.00 71.44 95 ILE A N 1
ATOM 765 C CA . ILE A 1 95 ? 25.172 6.479 -42.736 1.00 71.44 95 ILE A CA 1
ATOM 766 C C . ILE A 1 95 ? 24.716 7.642 -43.627 1.00 71.44 95 ILE A C 1
ATOM 768 O O . ILE A 1 95 ? 25.048 7.680 -44.814 1.00 71.44 95 ILE A O 1
ATOM 772 N N . SER A 1 96 ? 23.991 8.616 -43.068 1.00 75.25 96 SER A N 1
ATOM 773 C CA . SER A 1 96 ? 23.576 9.810 -43.814 1.00 75.25 96 SER A CA 1
ATOM 774 C C . SER A 1 96 ? 24.777 10.637 -44.279 1.00 75.25 96 SER A C 1
ATOM 776 O O . SER A 1 96 ? 24.811 11.078 -45.426 1.00 75.25 96 SER A O 1
ATOM 778 N N . THR A 1 97 ? 25.785 10.813 -43.422 1.00 72.38 97 THR A N 1
ATOM 779 C CA . THR A 1 97 ? 27.030 11.501 -43.784 1.00 72.38 97 THR A CA 1
ATOM 780 C C . THR A 1 97 ? 27.784 10.754 -44.883 1.00 72.38 97 THR A C 1
ATOM 782 O O . THR A 1 97 ? 28.188 11.375 -45.861 1.00 72.38 97 THR A O 1
ATOM 785 N N . VAL A 1 98 ? 27.918 9.428 -44.775 1.00 62.97 98 VAL A N 1
ATOM 786 C CA . VAL A 1 98 ? 28.561 8.598 -45.808 1.00 62.97 98 VAL A CA 1
ATOM 787 C C . VAL A 1 98 ? 27.817 8.703 -47.138 1.00 62.97 98 VAL A C 1
ATOM 789 O O . VAL A 1 98 ? 28.451 8.908 -48.166 1.00 62.97 98 VAL A O 1
ATOM 792 N N . SER A 1 99 ? 26.483 8.649 -47.127 1.00 66.62 99 SER A N 1
ATOM 793 C CA . SER A 1 99 ? 25.677 8.782 -48.350 1.00 66.62 99 SER A CA 1
ATOM 794 C C . SER A 1 99 ? 25.895 10.140 -49.024 1.00 66.62 99 SER A C 1
ATOM 796 O O . SER A 1 99 ? 26.144 10.196 -50.222 1.00 66.62 99 SER A O 1
ATOM 798 N N . LYS A 1 100 ? 25.931 11.233 -48.248 1.00 72.62 100 LYS A N 1
ATOM 799 C CA . LYS A 1 100 ? 26.240 12.575 -48.774 1.00 72.62 100 LYS A CA 1
ATOM 800 C C . LYS A 1 100 ? 27.646 12.670 -49.368 1.00 72.62 100 LYS A C 1
ATOM 802 O O . LYS A 1 100 ? 27.840 13.363 -50.366 1.00 72.62 100 LYS A O 1
ATOM 807 N N . ILE A 1 101 ? 28.626 11.995 -48.765 1.00 69.81 101 ILE A N 1
ATOM 808 C CA . ILE A 1 101 ? 29.990 11.915 -49.306 1.00 69.81 101 ILE A CA 1
ATOM 809 C C . ILE A 1 101 ? 29.979 11.157 -50.640 1.00 69.81 101 ILE A C 1
ATOM 811 O O . ILE A 1 101 ? 30.560 11.645 -51.606 1.00 69.81 101 ILE A O 1
ATOM 815 N N . VAL A 1 102 ? 29.283 10.018 -50.722 1.00 67.69 102 VAL A N 1
ATOM 816 C CA . VAL A 1 102 ? 29.142 9.232 -51.961 1.00 67.69 102 VAL A CA 1
ATOM 817 C C . VAL A 1 102 ? 28.471 10.049 -53.069 1.00 67.69 102 VAL A C 1
ATOM 819 O O . VAL A 1 102 ? 28.998 10.099 -54.179 1.00 67.69 102 VAL A O 1
ATOM 822 N N . ASP A 1 103 ? 27.379 10.754 -52.770 1.00 74.00 103 ASP A N 1
ATOM 823 C CA . ASP A 1 103 ? 26.689 11.617 -53.738 1.00 74.00 103 ASP A CA 1
ATOM 824 C C . ASP A 1 103 ? 27.596 12.753 -54.234 1.00 74.00 103 ASP A C 1
ATOM 826 O O . ASP A 1 103 ? 27.640 13.065 -55.426 1.00 74.00 103 ASP A O 1
ATOM 830 N N . THR A 1 104 ? 28.372 13.350 -53.325 1.00 70.00 104 THR A N 1
ATOM 831 C CA . THR A 1 104 ? 29.341 14.400 -53.664 1.00 70.00 104 THR A CA 1
ATOM 832 C C . THR A 1 104 ? 30.437 13.859 -54.582 1.00 70.00 104 THR A C 1
ATOM 834 O O . THR A 1 104 ? 30.736 14.473 -55.605 1.00 70.00 104 THR A O 1
ATOM 837 N N . LEU A 1 105 ? 31.002 12.688 -54.270 1.00 62.88 105 LEU A N 1
ATOM 838 C CA . LEU A 1 105 ? 32.019 12.036 -55.100 1.00 62.88 105 LEU A CA 1
ATOM 839 C C . LEU A 1 105 ? 31.474 11.677 -56.488 1.00 62.88 105 LEU A C 1
ATOM 841 O O . LEU A 1 105 ? 32.142 11.932 -57.488 1.00 62.88 105 LEU A O 1
ATOM 845 N N . ALA A 1 106 ? 30.247 11.158 -56.570 1.00 68.81 106 ALA A N 1
ATOM 846 C CA . ALA A 1 106 ? 29.596 10.850 -57.841 1.00 68.81 106 ALA A CA 1
ATOM 847 C C . ALA A 1 106 ? 29.404 12.103 -58.714 1.00 68.81 106 ALA A C 1
ATOM 849 O O . ALA A 1 106 ? 29.559 12.040 -59.935 1.00 68.81 106 ALA A O 1
ATOM 850 N N . ASN A 1 107 ? 29.104 13.251 -58.101 1.00 70.44 107 ASN A N 1
ATOM 851 C CA . ASN A 1 107 ? 28.997 14.525 -58.810 1.00 70.44 107 ASN A CA 1
ATOM 852 C C . ASN A 1 107 ? 30.357 15.046 -59.294 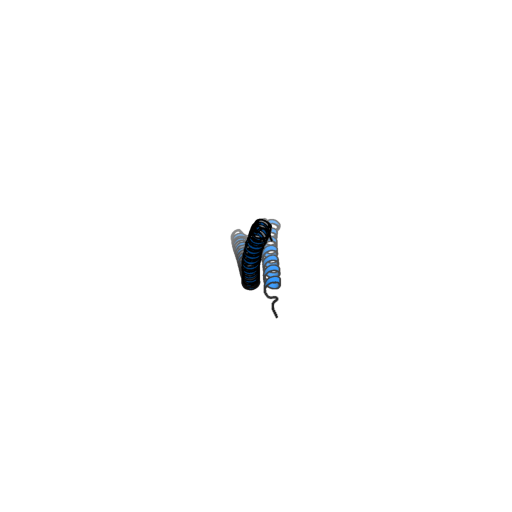1.00 70.44 107 ASN A C 1
ATOM 854 O O . ASN A 1 107 ? 30.438 15.557 -60.406 1.00 70.44 107 ASN A O 1
ATOM 858 N N . VAL A 1 108 ? 31.428 14.877 -58.512 1.00 66.62 108 VAL A N 1
ATOM 859 C CA . VAL A 1 108 ? 32.790 15.261 -58.924 1.00 66.62 108 VAL A CA 1
ATOM 860 C C . VAL A 1 108 ? 33.279 14.410 -60.098 1.00 66.62 108 VAL A C 1
ATOM 862 O O . VAL A 1 108 ? 33.804 14.956 -61.062 1.00 66.62 108 VAL A O 1
ATOM 865 N N . VAL A 1 109 ? 33.057 13.092 -60.070 1.00 63.84 109 VAL A N 1
ATOM 866 C CA . VAL A 1 109 ? 33.460 12.186 -61.164 1.00 63.84 109 VAL A CA 1
ATOM 867 C C . VAL A 1 109 ? 32.772 12.546 -62.485 1.00 63.84 109 VAL A C 1
ATOM 869 O O . VAL A 1 109 ? 33.402 12.491 -63.535 1.00 63.84 109 VAL A O 1
ATOM 872 N N . LYS A 1 110 ? 31.509 12.986 -62.446 1.00 66.06 110 LYS A N 1
ATOM 873 C CA . LYS A 1 110 ? 30.771 13.448 -63.638 1.00 66.06 110 LYS A CA 1
ATOM 874 C C . LYS A 1 110 ? 31.316 14.741 -64.256 1.00 66.06 110 LYS A C 1
ATOM 876 O O . LYS A 1 110 ? 30.959 15.054 -65.387 1.00 66.06 110 LYS A O 1
ATOM 881 N N . LEU A 1 111 ? 32.125 15.503 -63.521 1.00 62.69 111 LEU A N 1
ATOM 882 C CA . LEU A 1 111 ? 32.723 16.759 -63.982 1.00 62.69 111 LEU A CA 1
ATOM 883 C C . LEU A 1 111 ? 34.125 16.568 -64.575 1.00 62.69 111 LEU A C 1
ATOM 885 O O . LEU A 1 111 ? 34.698 17.532 -65.079 1.00 62.69 111 LEU A O 1
ATOM 889 N N . ILE A 1 112 ? 34.676 15.353 -64.527 1.00 52.88 112 ILE A N 1
ATOM 890 C CA . ILE A 1 112 ? 35.933 15.018 -65.195 1.00 52.88 112 ILE A CA 1
ATOM 891 C C . ILE A 1 112 ? 35.581 14.580 -66.627 1.00 52.88 112 ILE A C 1
ATOM 893 O O . ILE A 1 112 ? 34.941 13.538 -66.786 1.00 52.88 112 ILE A O 1
ATOM 897 N N . PRO A 1 113 ? 35.938 15.353 -67.670 1.00 55.50 113 PRO A N 1
ATOM 898 C CA . PRO A 1 113 ? 35.751 14.910 -69.045 1.00 55.50 113 PRO A CA 1
ATOM 899 C C . PRO A 1 113 ? 36.681 13.719 -69.312 1.00 55.50 113 PRO A C 1
ATOM 901 O O . PRO A 1 113 ? 37.869 13.780 -68.991 1.00 55.50 113 PRO A O 1
ATOM 904 N N . LEU A 1 114 ? 36.107 12.635 -69.845 1.00 55.22 114 LEU A N 1
ATOM 905 C CA . LEU A 1 114 ? 36.843 11.478 -70.364 1.00 55.22 114 LEU A CA 1
ATOM 906 C C . LEU A 1 114 ? 37.704 11.866 -71.570 1.00 55.22 114 LEU A C 1
ATOM 908 O O . LEU A 1 114 ? 37.206 12.654 -72.408 1.00 55.22 114 LEU A O 1
#

Mean predicted aligned error: 12.25 Å

pLDDT: mean 78.27, std 13.89, range [37.75, 96.62]

Foldseek 3Di:
DDDPLVVLLVQLVVLLVVLVVLVVVCVVCVVVDDPVRSVVSNVVSVVSNVVSVVSNVVSVVVVVVVCVVVVVVVVVVVVVVVVVVVVVVVVVVVVVVVVVVVVVVVVVVVPDDD

Nearest PDB structures (foldseek):
  5me8-assembly1_B  TM=8.323E-01  e=1.818E+00  Homo sapiens
  7o3x-assembly1_E  TM=5.337E-01  e=1.408E+00  Synechocystis sp. PCC 6803 substr. Kazusa
  7o3z-assembly1_F  TM=3.731E-01  e=2.066E+00  Synechocystis sp. PCC 6803 substr. Kazusa
  4j2c-assembly2_C  TM=3.676E-01  e=6.530E+00  Homo sapiens

Sequence (114 aa):
MNEPTGANFDDADKLRDLSEKIIKYINTHRENLSPDERRELQQMSENIRKYGLTLATKAGVELLKSHQSQLDELLQEVNSINELLNQVSEKKRLISTVSKIVDTLANVVKLIPL

Solvent-accessible surface area (backbone atoms only — not comparable to full-atom values): 6082 Å² total; per-residue (Å²): 143,86,78,69,46,65,60,32,41,54,50,16,49,53,29,40,55,48,20,51,50,46,52,51,48,50,67,74,42,50,90,81,43,52,76,64,60,47,49,52,50,50,54,50,24,52,50,38,34,50,50,14,52,52,38,35,50,50,25,51,52,50,53,52,56,70,45,44,61,59,51,53,52,53,50,51,53,52,51,53,51,50,53,51,53,50,54,51,52,51,51,52,51,50,52,53,51,51,50,52,51,51,55,50,50,56,54,54,58,73,69,54,84,128

Radius of gyration: 35.16 Å; Cα contacts (8 Å, |Δi|>4): 49; chains: 1; bounding box: 65×35×105 Å